Protein AF-U9TL03-F1 (afdb_monomer_lite)

Organism: Rhizophagus irregularis (strain DAOM 181602 / DAOM 197198 / MUCL 43194) (NCBI:txid747089)

Foldseek 3Di:
DPPDPCRVPPPDDPDQDADPPPRHGAPDDPDDLVVQLVVVVVCLVPDDPVDPVVSVQQNVQSNPPPDPVRGDDDDDPVVVVVVVVVVVCVVVVHDDDDDPPPPPLVVVLVVQCPPPDPVSRDDPVVVCVSVVVVVVVVVVVVPPDDPPPDDD

Sequence (152 aa):
MEEDYCQKNKFIPRELKTCPEYGKPRISFGWCKDCETNSMKENFLYWTSENKEIDELIRYTQLNAPQTCDYLEWIPFEKFEMVKYIAKSICNDEKLEIPEDTPKFYAELMQQCWDDDPEKRPNASYLNKKLGEWITLICEVEESISCRRTRF

InterPro domains:
  IPR001245 Serine-threonine/tyrosine-protein kinase, catalytic domain [PF07714] (76-131)
  IPR011009 Protein kinase-like domain superfamily [SSF56112] (76-138)

pLDDT: mean 77.6, std 17.8, range [28.67, 96.12]

Secondary structure (DSSP, 8-state):
-PPPHHHHS----SS-PBPTTT-PBPSBTTB-HHHHHHHHHHHTTT---S-HHHHHHHHHHHHH-SSTTSS-----GGG-HHHHHHHHHHHTTPPPPPPTTS-HHHHHHHHHHT-SSGGGSPPHHHHHHHHHHHHHHHHHH-TTS-------

Radius of gyration: 19.36 Å; chains: 1; bounding box: 45×45×42 Å

Structure (mmCIF, N/CA/C/O backbone):
data_AF-U9TL03-F1
#
_entry.id   AF-U9TL03-F1
#
loop_
_atom_site.group_PDB
_atom_site.id
_atom_site.type_symbol
_atom_site.label_atom_id
_atom_site.label_alt_id
_atom_site.label_comp_id
_atom_site.label_asym_id
_atom_site.label_entity_id
_atom_site.label_seq_id
_atom_site.pdbx_PDB_ins_code
_atom_site.Cartn_x
_atom_site.Cartn_y
_atom_site.Cartn_z
_atom_site.occupancy
_atom_site.B_iso_or_equiv
_atom_site.auth_seq_id
_atom_site.auth_comp_id
_atom_site.auth_asym_id
_atom_site.auth_atom_id
_atom_site.pdbx_PDB_model_num
ATOM 1 N N . MET A 1 1 ? 15.734 7.155 16.227 1.00 33.59 1 MET A N 1
ATOM 2 C CA . MET A 1 1 ? 14.312 6.852 15.973 1.00 33.59 1 MET A CA 1
ATOM 3 C C . MET A 1 1 ? 13.817 7.914 15.022 1.00 33.59 1 MET A C 1
ATOM 5 O O . MET A 1 1 ? 13.711 9.063 15.424 1.00 33.59 1 MET A O 1
ATOM 9 N N . GLU A 1 2 ? 13.674 7.568 13.748 1.00 38.91 2 GLU A N 1
ATOM 10 C CA . GLU A 1 2 ? 13.132 8.488 12.749 1.00 38.91 2 GLU A CA 1
ATOM 11 C C . GLU A 1 2 ? 11.624 8.594 12.978 1.00 38.91 2 GLU A C 1
ATOM 13 O O . GLU A 1 2 ? 10.912 7.598 12.917 1.00 38.91 2 GLU A O 1
ATOM 18 N N . GLU A 1 3 ? 11.152 9.788 13.332 1.00 36.12 3 GLU A N 1
ATOM 19 C CA . GLU A 1 3 ? 9.723 10.072 13.477 1.00 36.12 3 GLU A CA 1
ATOM 20 C C . GLU A 1 3 ? 8.998 9.810 12.153 1.00 36.12 3 GLU A C 1
ATOM 22 O O . GLU A 1 3 ? 9.387 10.363 11.113 1.00 36.12 3 GLU A O 1
ATOM 27 N N . ASP A 1 4 ? 7.956 8.985 12.240 1.00 45.75 4 ASP A N 1
ATOM 28 C CA . ASP A 1 4 ? 7.110 8.514 11.149 1.00 45.75 4 ASP A CA 1
ATOM 29 C C . ASP A 1 4 ? 6.480 9.688 10.370 1.00 45.75 4 ASP A C 1
ATOM 31 O O . ASP A 1 4 ? 6.054 10.696 10.943 1.00 45.75 4 ASP A O 1
ATOM 35 N N . TYR A 1 5 ? 6.429 9.579 9.043 1.00 48.28 5 TYR A N 1
ATOM 36 C CA . TYR A 1 5 ? 5.933 10.621 8.135 1.00 48.28 5 TYR A CA 1
ATOM 37 C C . TYR A 1 5 ? 4.471 11.000 8.442 1.00 48.28 5 TYR A C 1
ATOM 39 O O . TYR A 1 5 ? 4.110 12.180 8.394 1.00 48.28 5 TYR A O 1
ATOM 47 N N . CYS A 1 6 ? 3.659 10.029 8.877 1.00 48.94 6 CYS A N 1
ATOM 48 C CA . CYS A 1 6 ? 2.291 10.252 9.358 1.00 48.94 6 CYS A CA 1
ATOM 49 C C . CYS A 1 6 ? 2.228 11.091 10.650 1.00 48.94 6 CYS A C 1
ATOM 51 O O . CYS A 1 6 ? 1.244 11.789 10.887 1.00 48.94 6 CYS A O 1
ATOM 53 N N . GLN A 1 7 ? 3.275 11.066 11.482 1.00 51.44 7 GLN A N 1
ATOM 54 C CA . GLN A 1 7 ? 3.362 11.872 12.707 1.00 51.44 7 GLN A CA 1
ATOM 55 C C . GLN A 1 7 ? 3.882 13.291 12.450 1.00 51.44 7 GLN A C 1
ATOM 57 O O . GLN A 1 7 ? 3.529 14.206 13.198 1.00 51.44 7 GLN A O 1
ATOM 62 N N . LYS A 1 8 ? 4.705 13.481 11.410 1.00 44.44 8 LYS A N 1
ATOM 63 C CA . LYS A 1 8 ? 5.228 14.797 11.000 1.00 44.44 8 LYS A CA 1
ATOM 64 C C . LYS A 1 8 ? 4.194 15.631 10.250 1.00 44.44 8 LYS A C 1
ATOM 66 O O . LYS A 1 8 ? 4.098 16.829 10.493 1.00 44.44 8 LYS A O 1
ATOM 71 N N . ASN A 1 9 ? 3.359 14.998 9.429 1.00 45.75 9 ASN A N 1
ATOM 72 C CA . ASN A 1 9 ? 2.250 15.651 8.734 1.00 45.75 9 ASN A CA 1
ATOM 73 C C . ASN A 1 9 ? 0.940 15.507 9.516 1.00 45.75 9 ASN A C 1
ATOM 75 O O . ASN A 1 9 ? -0.065 15.022 8.995 1.00 45.75 9 ASN A O 1
ATOM 79 N N . LYS A 1 10 ? 0.945 15.939 10.786 1.00 49.53 10 LYS A N 1
ATOM 80 C CA . LYS A 1 10 ? -0.277 16.106 11.586 1.00 49.53 10 LYS A CA 1
ATOM 81 C C . LYS A 1 10 ? -1.133 17.210 10.972 1.00 49.53 10 LYS A C 1
ATOM 83 O O . LYS A 1 10 ? -1.111 18.357 11.411 1.00 49.53 10 LYS A O 1
ATOM 88 N N . PHE A 1 11 ? -1.906 16.862 9.953 1.00 46.28 11 PHE A N 1
ATOM 89 C CA . PHE A 1 11 ? -3.003 17.699 9.512 1.00 46.28 11 PHE A CA 1
ATOM 90 C C . PHE A 1 11 ? -4.069 17.653 10.606 1.00 46.28 11 PHE A C 1
ATOM 92 O O . PHE A 1 11 ? -4.789 16.667 10.732 1.00 46.28 11 PHE A O 1
ATOM 99 N N . ILE A 1 12 ? -4.127 18.695 11.434 1.00 50.53 12 ILE A N 1
ATOM 100 C CA . ILE A 1 12 ? -5.218 18.912 12.384 1.00 50.53 12 ILE A CA 1
ATOM 101 C C . ILE A 1 12 ? -6.291 19.684 11.608 1.00 50.53 12 ILE A C 1
ATOM 103 O O . ILE A 1 12 ? -6.093 20.871 11.333 1.00 50.53 12 ILE A O 1
ATOM 107 N N . PRO A 1 13 ? -7.410 19.054 11.203 1.00 50.31 13 PRO A N 1
ATOM 108 C CA . PRO A 1 13 ? -8.487 19.780 10.547 1.00 50.31 13 PRO A CA 1
ATOM 109 C C . PRO A 1 13 ? -8.994 20.876 11.490 1.00 50.31 13 PRO A C 1
ATOM 111 O O . PRO A 1 13 ? -9.203 20.611 12.674 1.00 50.31 13 PRO A O 1
ATOM 114 N N . ARG A 1 14 ? -9.232 22.093 10.974 1.00 51.00 14 ARG A N 1
ATOM 115 C CA . ARG A 1 14 ? -9.781 23.211 11.775 1.00 51.00 14 ARG A CA 1
ATOM 116 C C . ARG A 1 14 ? -11.115 22.857 12.446 1.00 51.00 14 ARG A C 1
ATOM 118 O O . ARG A 1 14 ? -11.435 23.431 13.479 1.00 51.00 14 ARG A O 1
ATOM 125 N N . GLU A 1 15 ? -11.851 21.893 11.889 1.00 53.62 15 GLU A N 1
ATOM 126 C CA . GLU A 1 15 ? -13.082 21.343 12.456 1.00 53.62 15 GLU A CA 1
ATOM 127 C C . GLU A 1 15 ? -13.095 19.810 12.330 1.00 53.62 15 GLU A C 1
ATOM 129 O O . GLU A 1 15 ? -13.145 19.252 11.228 1.00 53.62 15 GLU A O 1
ATOM 134 N N . LEU A 1 16 ? -13.070 19.105 13.464 1.00 57.69 16 LEU A N 1
ATOM 135 C CA . LEU A 1 16 ? -13.296 17.661 13.499 1.00 57.69 16 LEU A CA 1
ATOM 136 C C . LEU A 1 16 ? -14.798 17.414 13.349 1.00 57.69 16 LEU A C 1
ATOM 138 O O . LEU A 1 16 ? -15.565 17.589 14.295 1.00 57.69 16 LEU A O 1
ATOM 142 N N . LYS A 1 17 ? -15.234 17.008 12.152 1.00 67.25 17 LYS A N 1
ATOM 143 C CA . LYS A 1 17 ? -16.625 16.580 11.947 1.00 67.25 17 LYS A CA 1
ATOM 144 C C . LYS A 1 17 ? -16.949 15.439 12.910 1.00 67.25 17 LYS A C 1
ATOM 146 O O . LYS A 1 17 ? -16.168 14.495 13.049 1.00 67.25 17 LYS A O 1
ATOM 151 N N . THR A 1 18 ? -18.104 15.514 13.559 1.00 78.69 18 THR A N 1
ATOM 152 C CA . THR A 1 18 ? -18.609 14.423 14.392 1.00 78.69 18 THR A CA 1
ATOM 153 C C . THR A 1 18 ? -18.968 13.220 13.524 1.00 78.69 18 THR A C 1
ATOM 155 O O . THR A 1 18 ? -19.353 13.340 12.357 1.00 78.69 18 THR A O 1
ATOM 158 N N . CYS A 1 19 ? -18.793 12.027 14.080 1.00 77.88 19 CYS A N 1
ATOM 159 C CA . CYS A 1 19 ? -19.247 10.801 13.454 1.00 77.88 19 CYS A CA 1
ATOM 160 C C . CYS A 1 19 ? -20.789 10.745 13.470 1.00 77.88 19 CYS A C 1
ATOM 162 O O . CYS A 1 19 ? -21.357 10.850 14.555 1.00 77.88 19 CYS A O 1
ATOM 164 N N . PRO A 1 20 ? -21.470 10.541 12.324 1.00 76.44 20 PRO A N 1
ATOM 165 C CA . PRO A 1 20 ? -22.930 10.440 12.280 1.00 76.44 20 PRO A CA 1
ATOM 166 C C . PRO A 1 20 ? -23.504 9.270 13.088 1.00 76.44 20 PRO A C 1
ATOM 168 O O . PRO A 1 20 ? -24.611 9.382 13.597 1.00 76.44 20 PRO A O 1
ATOM 171 N N . GLU A 1 21 ? -22.761 8.166 13.218 1.00 79.88 21 GLU A N 1
ATOM 172 C CA . GLU A 1 21 ? -23.230 6.963 13.921 1.00 79.88 21 GLU A CA 1
ATOM 173 C C . GLU A 1 21 ? -23.078 7.068 15.442 1.00 79.88 21 GLU A C 1
ATOM 175 O O . GLU A 1 21 ? -23.997 6.739 16.185 1.00 79.88 21 GLU A O 1
ATOM 180 N N . TYR A 1 22 ? -21.920 7.540 15.914 1.00 80.00 22 TYR A N 1
ATOM 181 C CA . TYR A 1 22 ? -21.566 7.506 17.341 1.00 80.00 22 TYR A CA 1
ATOM 182 C C . TYR A 1 22 ? -21.493 8.888 18.001 1.00 80.00 22 TYR A C 1
ATOM 184 O O . TYR A 1 22 ? -21.230 8.980 19.197 1.00 80.00 22 TYR A O 1
ATOM 192 N N . GLY A 1 23 ? -21.640 9.979 17.243 1.00 76.00 23 GLY A N 1
ATOM 193 C CA . GLY A 1 23 ? -21.584 11.357 17.750 1.00 76.00 23 GLY A CA 1
ATOM 194 C C . GLY A 1 23 ? -20.209 11.825 18.248 1.00 76.00 23 GLY A C 1
ATOM 195 O O . GLY A 1 23 ? -20.057 12.986 18.621 1.00 76.00 23 GLY A O 1
ATOM 196 N N . LYS A 1 24 ? -19.189 10.958 18.248 1.00 76.94 24 LYS A N 1
ATOM 197 C CA . LYS A 1 24 ? -17.828 11.280 18.704 1.00 76.94 24 LYS A CA 1
ATOM 198 C C . LYS A 1 24 ? -17.050 12.091 17.656 1.00 76.94 24 LYS A C 1
ATOM 200 O O . LYS A 1 24 ? -17.292 11.905 16.458 1.00 76.94 24 LYS A O 1
ATOM 205 N N . PRO A 1 25 ? -16.091 12.945 18.061 1.00 70.06 25 PRO A N 1
ATOM 206 C CA . PRO A 1 25 ? -15.184 13.603 17.125 1.00 70.06 25 PRO A CA 1
ATOM 207 C C . PRO A 1 25 ? -14.408 12.567 16.308 1.00 70.06 25 PRO A C 1
ATOM 209 O O . PRO A 1 25 ? -13.906 11.582 16.854 1.00 70.06 25 PRO A O 1
ATOM 212 N N . ARG A 1 26 ? -14.314 12.777 14.995 1.00 69.44 26 ARG A N 1
ATOM 213 C CA . ARG A 1 26 ? -13.413 11.997 14.138 1.00 69.44 26 ARG A CA 1
ATOM 214 C C . ARG A 1 26 ? -11.962 12.336 14.474 1.00 69.44 26 ARG A C 1
ATOM 216 O O . ARG A 1 26 ? -11.687 13.459 14.876 1.00 69.44 26 ARG A O 1
ATOM 223 N N . ILE A 1 27 ? -11.053 11.373 14.331 1.00 65.81 27 ILE A N 1
ATOM 224 C CA . ILE A 1 27 ? -9.623 11.555 14.663 1.00 65.81 27 ILE A CA 1
ATOM 225 C C . ILE A 1 27 ? -8.852 12.121 13.454 1.00 65.81 27 ILE A C 1
ATOM 227 O O . ILE A 1 27 ? -7.869 12.832 13.627 1.00 65.81 27 ILE A O 1
ATOM 231 N N . SER A 1 28 ? -9.338 11.882 12.232 1.00 64.88 28 SER A N 1
ATOM 232 C CA . SER A 1 28 ? -8.813 12.454 10.983 1.00 64.88 28 SER A CA 1
ATOM 233 C C . SER A 1 28 ? -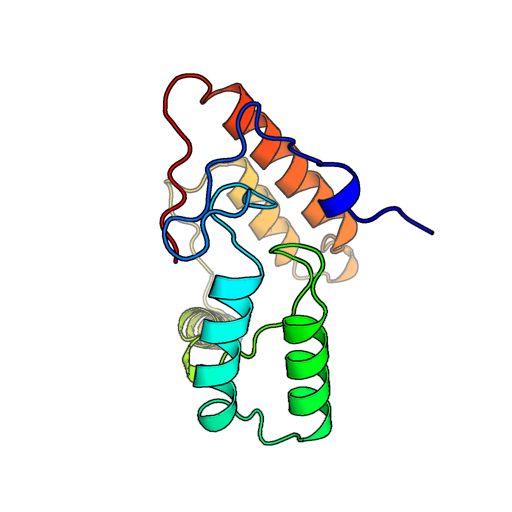9.951 12.747 9.990 1.00 64.88 28 SER A C 1
ATOM 235 O O . SER A 1 28 ? -11.127 12.491 10.281 1.00 64.88 28 SER A O 1
ATOM 237 N N . PHE A 1 29 ? -9.640 13.326 8.820 1.00 63.44 29 PHE A N 1
ATOM 238 C CA . PHE A 1 29 ? -10.652 13.695 7.824 1.00 63.44 29 PHE A CA 1
ATOM 239 C C . PHE A 1 29 ? -11.425 12.462 7.331 1.00 63.44 29 PHE A C 1
ATOM 241 O O . PHE A 1 29 ? -10.948 11.694 6.504 1.00 63.44 29 PHE A O 1
ATOM 248 N N . GLY A 1 30 ? -12.644 12.284 7.842 1.00 65.25 30 GLY A N 1
ATOM 249 C CA . GLY A 1 30 ? -13.541 11.211 7.412 1.00 65.25 30 GLY A CA 1
ATOM 250 C C . GLY A 1 30 ? -13.493 9.927 8.240 1.00 65.25 30 GLY A C 1
ATOM 251 O O . GLY A 1 30 ? -14.364 9.091 8.033 1.00 65.25 30 GLY A O 1
ATOM 252 N N . TRP A 1 31 ? -12.582 9.787 9.209 1.00 73.38 31 TRP A N 1
ATOM 253 C CA . TRP A 1 31 ? -12.392 8.517 9.918 1.00 73.38 31 TRP A CA 1
ATOM 254 C C . TRP A 1 31 ? -12.866 8.518 11.369 1.00 73.38 31 TRP A C 1
ATOM 256 O O . TRP A 1 31 ? -12.533 9.399 12.168 1.00 73.38 31 TRP A O 1
ATOM 266 N N . CYS A 1 32 ? -13.616 7.476 11.723 1.00 80.62 32 CYS A N 1
ATOM 267 C CA . CYS A 1 32 ? -14.026 7.172 13.084 1.00 80.62 32 CYS A CA 1
ATOM 268 C C . CYS A 1 32 ? -13.483 5.795 13.462 1.00 80.62 32 CYS A C 1
ATOM 270 O O . CYS A 1 32 ? -13.832 4.807 12.819 1.00 80.62 32 CYS A O 1
ATOM 272 N N . LYS A 1 33 ? -12.676 5.739 14.529 1.00 80.94 33 LYS A N 1
ATOM 273 C CA . LYS A 1 33 ? -12.079 4.493 15.023 1.00 80.94 33 LYS A CA 1
ATOM 274 C C . LYS A 1 33 ? -13.119 3.401 15.251 1.00 80.94 33 LYS A C 1
ATOM 276 O O . LYS A 1 33 ? -12.909 2.272 14.825 1.00 80.94 33 LYS A O 1
ATOM 281 N N . ASP A 1 34 ? -14.236 3.748 15.886 1.00 83.62 34 ASP A N 1
ATOM 282 C CA . ASP A 1 34 ? -15.289 2.788 16.219 1.00 83.62 34 ASP A CA 1
ATOM 283 C C . ASP A 1 34 ? -15.975 2.242 14.953 1.00 83.62 34 ASP A C 1
ATOM 285 O O . ASP A 1 34 ? -16.108 1.027 14.818 1.00 83.62 34 ASP A O 1
ATOM 289 N N . CYS A 1 35 ? -16.337 3.109 13.994 1.00 84.88 35 CYS A N 1
ATOM 290 C CA . CYS A 1 35 ? -16.920 2.688 12.711 1.00 84.88 35 CYS A CA 1
ATOM 291 C C . CYS A 1 35 ? -15.985 1.749 11.946 1.00 84.88 35 CYS A C 1
ATOM 293 O O . CYS A 1 35 ? -16.402 0.677 11.513 1.00 84.88 35 CYS A O 1
ATOM 295 N N . GLU A 1 36 ? -14.716 2.138 11.797 1.00 84.25 36 GLU A N 1
ATOM 296 C CA . GLU A 1 36 ? -13.762 1.357 11.011 1.00 84.25 36 GLU A CA 1
ATOM 297 C C . GLU A 1 36 ? -13.459 0.019 11.686 1.00 84.25 36 GLU A C 1
ATOM 299 O O . GLU A 1 36 ? -13.505 -1.020 11.039 1.00 84.25 36 GLU A O 1
ATOM 304 N N . THR A 1 37 ? -13.249 0.020 13.007 1.00 86.50 37 THR A N 1
ATOM 305 C CA . THR A 1 37 ? -13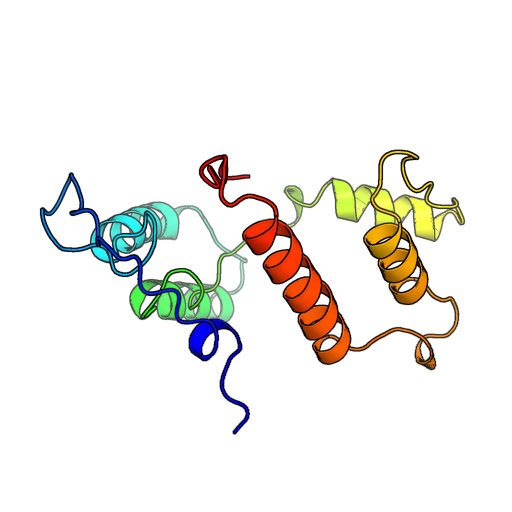.008 -1.208 13.778 1.00 86.50 37 THR A CA 1
ATOM 306 C C . THR A 1 37 ? -14.180 -2.182 13.654 1.00 86.50 37 THR A C 1
ATOM 308 O O . THR A 1 37 ? -13.970 -3.390 13.549 1.00 86.50 37 THR A O 1
ATOM 311 N N . ASN A 1 38 ? -15.419 -1.682 13.674 1.00 87.88 38 ASN A N 1
ATOM 312 C CA . ASN A 1 38 ? -16.602 -2.524 13.508 1.00 87.88 38 ASN A CA 1
ATOM 313 C C . ASN A 1 38 ? -16.685 -3.095 12.084 1.00 87.88 38 ASN A C 1
ATOM 315 O O . ASN A 1 38 ? -16.830 -4.306 11.941 1.00 87.88 38 ASN A O 1
ATOM 319 N N . SER A 1 39 ? -16.462 -2.267 11.058 1.00 85.62 39 SER A N 1
ATOM 320 C CA . SER A 1 39 ? -16.367 -2.713 9.658 1.00 85.62 39 SER A CA 1
ATOM 321 C C . SER A 1 39 ? -15.264 -3.762 9.453 1.00 85.62 39 SER A C 1
ATOM 323 O O . SER A 1 39 ? -15.441 -4.744 8.736 1.00 85.62 39 SER A O 1
ATOM 325 N N . MET A 1 40 ? -14.107 -3.595 10.097 1.00 87.50 40 MET A N 1
ATOM 326 C CA . MET A 1 40 ? -13.006 -4.559 10.040 1.00 87.50 40 MET A CA 1
ATOM 327 C C . MET A 1 40 ? -13.404 -5.898 10.661 1.00 87.50 40 MET A C 1
ATOM 329 O O . MET A 1 40 ? -13.214 -6.939 10.036 1.00 87.50 40 MET A O 1
ATOM 333 N N . LYS A 1 41 ? -14.013 -5.882 11.855 1.00 88.19 41 LYS A N 1
ATOM 334 C CA . LYS A 1 41 ? -14.455 -7.100 12.554 1.00 88.19 41 LYS A CA 1
ATOM 335 C C . LYS A 1 41 ? -15.437 -7.932 11.735 1.00 88.19 41 LYS A C 1
ATOM 337 O O . LYS A 1 41 ? -15.342 -9.156 11.768 1.00 88.19 41 LYS A O 1
ATOM 342 N N . GLU A 1 42 ? -16.344 -7.294 10.996 1.00 87.44 42 GLU A N 1
ATOM 343 C CA . GLU A 1 42 ? -17.266 -7.990 10.086 1.00 87.44 42 GLU A CA 1
ATOM 344 C C . GLU A 1 42 ? -16.521 -8.760 8.985 1.00 87.44 42 GLU A C 1
ATOM 346 O O . GLU A 1 42 ? -16.962 -9.830 8.567 1.00 87.44 42 GLU A O 1
ATOM 351 N N . ASN A 1 43 ? -15.352 -8.266 8.571 1.00 83.19 43 ASN A N 1
ATOM 352 C CA . ASN A 1 43 ? -14.532 -8.866 7.523 1.00 83.19 43 ASN A CA 1
ATOM 353 C C . ASN A 1 43 ? -13.536 -9.929 8.021 1.00 83.19 43 ASN A C 1
ATOM 355 O O . ASN A 1 43 ? -13.005 -10.682 7.205 1.00 83.19 43 ASN A O 1
ATOM 359 N N . PHE A 1 44 ? -13.322 -10.066 9.338 1.00 86.62 44 PHE A N 1
ATOM 360 C CA . PHE A 1 44 ? -12.367 -11.039 9.906 1.00 86.62 44 PHE A CA 1
ATOM 361 C C . PHE A 1 44 ? -12.716 -12.498 9.604 1.00 86.62 44 PHE A C 1
ATOM 363 O O . PHE A 1 44 ? -11.854 -13.365 9.711 1.00 86.62 44 PHE A O 1
ATOM 370 N N . LEU A 1 45 ? -13.975 -12.783 9.267 1.00 80.62 45 LEU A N 1
ATOM 371 C CA . LEU A 1 45 ? -14.426 -14.124 8.897 1.00 80.62 45 LEU A CA 1
ATOM 372 C C . LEU A 1 45 ? -14.195 -14.446 7.414 1.00 80.62 45 LEU A C 1
ATOM 374 O O . LEU A 1 45 ? -14.207 -15.619 7.051 1.00 80.62 45 LEU A O 1
ATOM 378 N N . TYR A 1 46 ? -14.021 -13.428 6.564 1.00 79.88 46 TYR A N 1
ATOM 379 C CA . TYR A 1 46 ? -14.006 -13.585 5.106 1.00 79.88 46 TYR A CA 1
ATOM 380 C C . TYR A 1 46 ? -12.614 -13.478 4.490 1.00 79.88 46 TYR A C 1
ATOM 382 O O . TYR A 1 46 ? -12.391 -14.033 3.416 1.00 79.88 46 TYR A O 1
ATOM 390 N N . TRP A 1 47 ? -11.675 -12.790 5.141 1.00 75.75 47 TRP A N 1
ATOM 391 C CA . TRP A 1 47 ? -10.288 -12.762 4.687 1.00 75.75 47 TRP A CA 1
ATOM 392 C C . TRP A 1 47 ? -9.448 -13.747 5.508 1.00 75.75 47 TRP A C 1
ATOM 394 O O . TRP A 1 47 ? -9.428 -13.715 6.737 1.00 75.75 47 TRP A O 1
ATOM 404 N N . THR A 1 48 ? -8.695 -14.586 4.797 1.00 82.44 48 THR A N 1
ATOM 405 C CA . THR A 1 48 ? -7.518 -15.278 5.327 1.00 82.44 48 THR A CA 1
ATOM 406 C C . THR A 1 48 ? -6.401 -15.238 4.290 1.00 82.44 48 THR A C 1
ATOM 408 O O . THR A 1 48 ? -6.653 -15.312 3.088 1.00 82.44 48 THR A O 1
ATOM 411 N N . SER A 1 49 ? -5.169 -15.081 4.762 1.00 86.94 49 SER A N 1
ATOM 412 C CA . SER A 1 49 ? -3.952 -15.249 3.962 1.00 86.94 49 SER A CA 1
ATOM 413 C C . SER A 1 49 ? -3.508 -16.707 3.843 1.00 86.94 49 SER A C 1
ATOM 415 O O . SER A 1 49 ? -2.441 -16.979 3.301 1.00 86.94 49 SER A O 1
ATOM 417 N N . GLU A 1 50 ? -4.275 -17.633 4.430 1.00 90.06 50 GLU A N 1
ATOM 418 C CA . GLU A 1 50 ? -3.872 -19.013 4.730 1.00 90.06 50 GLU A CA 1
ATOM 419 C C . GLU A 1 50 ? -2.686 -19.111 5.711 1.00 90.06 50 GLU A C 1
ATOM 421 O O . GLU A 1 50 ? -2.254 -20.206 6.074 1.00 90.06 50 GLU A O 1
ATOM 426 N N . ASN A 1 51 ? -2.205 -17.975 6.227 1.00 92.56 51 ASN A N 1
ATOM 427 C CA . ASN A 1 51 ? -1.178 -17.891 7.248 1.00 92.56 51 ASN A CA 1
ATOM 428 C C . ASN A 1 51 ? -1.758 -17.260 8.521 1.00 92.56 51 ASN A C 1
ATOM 430 O O . ASN A 1 51 ? -1.991 -16.054 8.611 1.00 92.56 51 ASN A O 1
ATOM 434 N N . LYS A 1 52 ? -1.952 -18.095 9.545 1.00 92.75 52 LYS A N 1
ATOM 435 C CA . LYS A 1 52 ? -2.558 -17.675 10.816 1.00 92.75 52 LYS A CA 1
ATOM 436 C C . LYS A 1 52 ? -1.765 -16.582 11.528 1.00 92.75 52 LYS A C 1
ATOM 438 O O . LYS A 1 52 ? -2.383 -15.707 12.122 1.00 92.75 52 LYS A O 1
ATOM 443 N N . GLU A 1 53 ? -0.435 -16.617 11.463 1.00 94.94 53 GLU A N 1
ATOM 444 C CA . GLU A 1 53 ? 0.417 -15.618 12.120 1.00 94.94 53 GLU A CA 1
ATOM 445 C C . GLU A 1 53 ? 0.255 -14.247 11.458 1.00 94.94 53 GLU A C 1
ATOM 447 O O . GLU A 1 53 ? 0.110 -13.232 12.140 1.00 94.94 53 GLU A O 1
ATOM 452 N N . ILE A 1 54 ? 0.198 -14.221 10.123 1.00 92.75 54 ILE A N 1
ATOM 453 C CA . ILE A 1 54 ? -0.069 -13.000 9.355 1.00 92.75 54 ILE A CA 1
ATOM 454 C C . ILE A 1 54 ? -1.486 -12.493 9.648 1.00 92.75 54 ILE A C 1
ATOM 456 O O . ILE A 1 54 ? -1.668 -11.316 9.954 1.00 92.75 54 ILE A O 1
ATOM 460 N N . ASP A 1 55 ? -2.488 -13.373 9.628 1.00 91.94 55 ASP A N 1
ATOM 461 C CA . ASP A 1 55 ? -3.878 -12.997 9.905 1.00 91.94 55 ASP A CA 1
ATOM 462 C C . ASP A 1 55 ? -4.066 -12.467 11.340 1.00 91.94 55 ASP A C 1
ATOM 464 O O . ASP A 1 55 ? -4.858 -11.554 11.581 1.00 91.94 55 ASP A O 1
ATOM 468 N N . GLU A 1 56 ? -3.355 -13.023 12.324 1.00 93.94 56 GLU A N 1
ATOM 469 C CA . GLU A 1 56 ? -3.321 -12.503 13.697 1.00 93.94 56 GLU A CA 1
ATOM 470 C C . GLU A 1 56 ? -2.647 -11.134 13.780 1.00 93.94 56 GLU A C 1
ATOM 472 O O . GLU A 1 56 ? -3.205 -10.226 14.403 1.00 93.94 56 GLU A O 1
ATOM 477 N N . LEU A 1 57 ? -1.504 -10.955 13.114 1.00 94.00 57 LEU A N 1
ATOM 478 C CA . LEU A 1 57 ? -0.790 -9.680 13.079 1.00 94.00 57 LEU A CA 1
ATOM 479 C C . LEU A 1 57 ? -1.659 -8.566 12.490 1.00 94.00 57 LEU A C 1
ATOM 481 O O . LEU A 1 57 ? -1.802 -7.502 13.094 1.00 94.00 57 LEU A O 1
ATOM 485 N N . ILE A 1 58 ? -2.267 -8.798 11.329 1.00 92.44 58 ILE A N 1
ATOM 486 C CA . ILE A 1 58 ? -3.074 -7.773 10.666 1.00 92.44 58 ILE A CA 1
ATOM 487 C C . ILE A 1 58 ? -4.293 -7.421 11.539 1.00 92.44 58 ILE A C 1
ATOM 489 O O . ILE A 1 58 ? -4.512 -6.236 11.806 1.00 92.44 58 ILE A O 1
ATOM 493 N N . ARG A 1 59 ? -5.015 -8.414 12.090 1.00 92.19 59 ARG A N 1
ATOM 494 C CA . ARG A 1 59 ? -6.125 -8.170 13.038 1.00 92.19 59 ARG A CA 1
ATOM 495 C C . ARG A 1 59 ? -5.677 -7.354 14.246 1.00 92.19 59 ARG A C 1
ATOM 497 O O . ARG A 1 59 ? -6.370 -6.421 14.653 1.00 92.19 59 ARG A O 1
ATOM 504 N N . TYR A 1 60 ? -4.515 -7.676 14.812 1.00 93.50 60 TYR A N 1
ATOM 505 C CA . TYR A 1 60 ? -3.948 -6.922 15.924 1.00 93.50 60 TYR A CA 1
ATOM 506 C C . TYR A 1 60 ? -3.724 -5.453 15.548 1.00 93.50 60 TYR A C 1
ATOM 508 O O . TYR A 1 60 ? -4.144 -4.571 16.300 1.00 93.50 60 TYR A O 1
ATOM 516 N N . THR A 1 61 ? -3.122 -5.170 14.387 1.00 93.00 61 THR A N 1
ATOM 517 C CA . THR A 1 61 ? -2.885 -3.781 13.955 1.00 93.00 61 THR A CA 1
ATOM 518 C C . THR A 1 61 ? -4.192 -3.012 13.749 1.00 93.00 61 THR A C 1
ATOM 520 O O . THR A 1 61 ? -4.329 -1.900 14.248 1.00 93.00 61 THR A O 1
ATOM 523 N N . GLN A 1 62 ? -5.196 -3.631 13.126 1.00 90.19 62 GLN A N 1
ATOM 524 C CA . GLN A 1 62 ? -6.510 -3.032 12.871 1.00 90.19 62 GLN A CA 1
ATOM 525 C C . GLN A 1 62 ? -7.268 -2.668 14.153 1.00 90.19 62 GLN A C 1
ATOM 527 O O . GLN A 1 62 ? -7.828 -1.578 14.255 1.00 90.19 62 GLN A O 1
ATOM 532 N N . LEU A 1 63 ? -7.238 -3.537 15.170 1.00 90.69 63 LEU A N 1
ATOM 533 C CA . LEU A 1 63 ? -7.891 -3.277 16.459 1.00 90.69 63 LEU A CA 1
ATOM 534 C C . LEU A 1 63 ? -7.174 -2.199 17.290 1.00 90.69 63 LEU A C 1
ATOM 536 O O . LEU A 1 63 ? -7.810 -1.491 18.077 1.00 90.69 63 LEU A O 1
ATOM 540 N N . ASN A 1 64 ? -5.853 -2.078 17.136 1.00 90.25 64 ASN A N 1
ATOM 541 C CA . ASN A 1 64 ? -5.021 -1.210 17.972 1.00 90.25 64 ASN A CA 1
ATOM 542 C C . ASN A 1 64 ? -4.612 0.104 17.297 1.00 90.25 64 ASN A C 1
ATOM 544 O O . ASN A 1 64 ? -4.031 0.958 17.966 1.00 90.25 64 ASN A O 1
ATOM 548 N N . ALA A 1 65 ? -4.969 0.310 16.028 1.00 85.31 65 ALA A N 1
ATOM 549 C CA . ALA A 1 65 ? -4.617 1.497 15.260 1.00 85.31 65 ALA A CA 1
ATOM 550 C C . ALA A 1 65 ? -4.983 2.801 16.000 1.00 85.31 65 ALA A C 1
ATOM 552 O O . ALA A 1 65 ? -6.145 2.990 16.406 1.00 85.31 65 ALA A O 1
ATOM 553 N N . PRO A 1 66 ? -4.020 3.714 16.211 1.00 79.56 66 PRO A N 1
ATOM 554 C CA . PRO A 1 66 ? -4.321 5.048 16.708 1.00 79.56 66 PRO A CA 1
ATOM 555 C C . PRO A 1 66 ? -4.907 5.954 15.617 1.00 79.56 66 PRO A C 1
ATOM 557 O O . PRO A 1 66 ? -5.712 6.828 15.945 1.00 79.56 66 PRO A O 1
ATOM 560 N N . GLN A 1 67 ? -4.553 5.741 14.344 1.00 73.25 67 GLN A N 1
ATOM 561 C CA . GLN A 1 67 ? -5.028 6.536 13.208 1.00 73.25 67 GLN A CA 1
ATOM 562 C C . GLN A 1 67 ? -5.330 5.680 11.968 1.00 73.25 67 GLN A C 1
ATOM 564 O O . GLN A 1 67 ? -5.080 4.478 11.927 1.00 73.25 67 GLN A O 1
ATOM 569 N N . THR A 1 68 ? -5.848 6.337 10.925 1.00 73.50 68 THR A N 1
ATOM 570 C CA . THR A 1 68 ? -6.237 5.739 9.635 1.00 73.50 68 THR A CA 1
ATOM 571 C C . THR A 1 68 ? -5.139 4.992 8.901 1.00 73.50 68 THR A C 1
ATOM 573 O O . THR A 1 68 ? -5.456 4.142 8.082 1.00 73.50 68 THR A O 1
ATOM 576 N N . CYS A 1 69 ? -3.879 5.355 9.125 1.00 75.25 69 CYS A N 1
ATOM 577 C CA . CYS A 1 69 ? -2.744 4.839 8.363 1.00 75.25 69 CYS A CA 1
ATOM 578 C C . CYS A 1 69 ? -1.924 3.813 9.156 1.00 75.25 69 CYS A C 1
ATOM 580 O O . CYS A 1 69 ? -0.902 3.347 8.667 1.00 75.25 69 CYS A O 1
ATOM 582 N N . ASP A 1 70 ? -2.358 3.479 10.375 1.00 83.31 70 ASP A N 1
ATOM 583 C CA . ASP A 1 70 ? -1.556 2.726 11.343 1.00 83.31 70 ASP A CA 1
ATOM 584 C C . ASP A 1 70 ? -1.982 1.250 11.448 1.00 83.31 70 ASP A C 1
ATOM 586 O O . ASP A 1 70 ? -1.686 0.578 12.438 1.00 83.31 70 ASP A O 1
ATOM 590 N N . TYR A 1 71 ? -2.712 0.740 10.454 1.00 87.75 71 TYR A N 1
ATOM 591 C CA . TYR A 1 71 ? -3.095 -0.665 10.373 1.00 87.75 71 TYR A CA 1
ATOM 592 C C . TYR A 1 71 ? -2.784 -1.269 9.013 1.00 87.75 71 TYR A C 1
ATOM 594 O O . TYR A 1 71 ? -2.742 -0.583 7.995 1.00 87.75 71 TYR A O 1
ATOM 602 N N . LEU A 1 72 ? -2.587 -2.584 9.015 1.00 89.56 72 LEU A N 1
ATOM 603 C CA . LEU A 1 72 ? -2.387 -3.369 7.808 1.00 89.56 72 LEU A CA 1
ATOM 604 C C . LEU A 1 72 ? -3.734 -3.844 7.254 1.00 89.56 72 LEU A C 1
ATOM 606 O O . LEU A 1 72 ? -4.695 -4.048 7.998 1.00 89.56 72 LEU A O 1
ATOM 610 N N . GLU A 1 73 ? -3.790 -4.070 5.947 1.00 86.69 73 GLU A N 1
ATOM 611 C CA . GLU A 1 73 ? -4.919 -4.700 5.265 1.00 86.69 73 GLU A CA 1
ATOM 612 C C . GLU A 1 73 ? -4.406 -5.863 4.419 1.00 86.69 73 GLU A C 1
ATOM 614 O O . GLU A 1 73 ? -3.357 -5.767 3.778 1.00 86.69 73 GLU A O 1
ATOM 619 N N . TRP A 1 74 ? -5.149 -6.968 4.419 1.00 88.06 74 TRP A N 1
ATOM 620 C CA . TRP A 1 74 ? -4.889 -8.055 3.492 1.00 88.06 74 TRP A CA 1
ATOM 621 C C . TRP A 1 74 ? -5.570 -7.792 2.154 1.00 88.06 74 TRP A C 1
ATOM 623 O O . TRP A 1 74 ? -6.789 -7.635 2.077 1.00 88.06 74 TRP A O 1
ATOM 633 N N . ILE A 1 75 ? -4.781 -7.819 1.087 1.00 86.94 75 ILE A N 1
ATOM 634 C CA . ILE A 1 75 ? -5.270 -7.679 -0.280 1.00 86.94 75 ILE A CA 1
ATOM 635 C C . ILE A 1 75 ? -4.967 -8.995 -1.006 1.00 86.94 75 ILE A C 1
ATOM 637 O O . ILE A 1 75 ? -3.792 -9.333 -1.158 1.00 86.94 75 ILE A O 1
ATOM 641 N N . PRO A 1 76 ? -5.990 -9.751 -1.451 1.00 87.44 76 PRO A N 1
ATOM 642 C CA . PRO A 1 76 ? -5.784 -10.972 -2.224 1.00 87.44 76 PRO A CA 1
ATOM 643 C C . PRO A 1 76 ? -4.958 -10.710 -3.483 1.00 87.44 76 PRO A C 1
ATOM 645 O O . PRO A 1 76 ? -5.144 -9.681 -4.143 1.00 87.44 76 PRO A O 1
ATOM 648 N N . PHE A 1 77 ? -4.082 -11.651 -3.845 1.00 86.00 77 PHE A N 1
ATOM 649 C CA . PHE A 1 77 ? -3.195 -11.491 -5.000 1.00 86.00 77 PHE A CA 1
ATOM 650 C C . PHE A 1 77 ? -3.978 -11.277 -6.312 1.00 86.00 77 PHE A C 1
ATOM 652 O O . PHE A 1 77 ? -3.537 -10.587 -7.231 1.00 86.00 77 PHE A O 1
ATOM 659 N N . GLU A 1 78 ? -5.195 -11.812 -6.377 1.00 87.75 78 GLU A N 1
ATOM 660 C CA . GLU A 1 78 ? -6.142 -11.689 -7.481 1.00 87.75 78 GLU A CA 1
ATOM 661 C C . GLU A 1 78 ? -6.565 -10.249 -7.755 1.00 87.75 78 GLU A C 1
ATOM 663 O O . GLU A 1 78 ? -6.902 -9.924 -8.886 1.00 87.75 78 GLU A O 1
ATOM 668 N N . LYS A 1 79 ? -6.507 -9.359 -6.761 1.00 90.38 79 LYS A N 1
ATOM 669 C CA . LYS A 1 79 ? -6.830 -7.942 -6.970 1.00 90.38 79 LYS A CA 1
ATOM 670 C C . LYS A 1 79 ? -5.710 -7.170 -7.668 1.00 90.38 79 LYS A C 1
ATOM 672 O O . LYS A 1 79 ? -5.945 -6.068 -8.154 1.00 90.38 79 LYS A O 1
ATOM 677 N N . PHE A 1 80 ? -4.507 -7.735 -7.766 1.00 90.19 80 PHE A N 1
ATOM 678 C CA . PHE A 1 80 ? -3.354 -7.082 -8.384 1.00 90.19 80 PHE A CA 1
ATOM 679 C C . PHE A 1 80 ? -3.236 -7.389 -9.885 1.00 90.19 80 PHE A C 1
ATOM 681 O O . PHE A 1 80 ? -2.141 -7.639 -10.388 1.00 90.19 80 PHE A O 1
ATOM 688 N N . GLU A 1 81 ? -4.347 -7.354 -10.626 1.00 90.38 81 GLU A N 1
ATOM 689 C CA . GLU A 1 81 ? -4.361 -7.660 -12.067 1.00 90.38 81 GLU A CA 1
ATOM 690 C C . GLU A 1 81 ? -3.392 -6.785 -12.871 1.00 90.38 81 GLU A C 1
ATOM 692 O O . GLU A 1 81 ? -2.672 -7.284 -13.734 1.00 90.38 81 GLU A O 1
ATOM 697 N N . MET A 1 82 ? -3.277 -5.500 -12.523 1.00 86.81 82 MET A N 1
ATOM 698 C CA . MET A 1 82 ? -2.303 -4.608 -13.156 1.00 86.81 82 MET A CA 1
ATOM 699 C C . MET A 1 82 ? -0.854 -5.041 -12.886 1.00 86.81 82 MET A C 1
ATOM 701 O O . MET A 1 82 ? -0.025 -4.993 -13.788 1.00 86.81 82 MET A O 1
ATOM 705 N N . VAL A 1 83 ? -0.543 -5.522 -11.678 1.00 88.19 83 VAL A N 1
ATOM 706 C CA . VAL A 1 83 ? 0.802 -6.026 -11.343 1.00 88.19 83 VAL A CA 1
ATOM 707 C C . VAL A 1 83 ? 1.098 -7.306 -12.116 1.00 88.19 83 VAL A C 1
ATOM 709 O O . VAL A 1 83 ? 2.183 -7.438 -12.675 1.00 88.19 83 VAL A O 1
ATOM 712 N N . LYS A 1 84 ? 0.132 -8.231 -12.196 1.00 89.50 84 LYS A N 1
ATOM 713 C CA . LYS A 1 84 ? 0.266 -9.461 -12.991 1.00 89.50 84 LYS A CA 1
ATOM 714 C C . LYS A 1 84 ? 0.509 -9.146 -14.466 1.00 89.50 84 LYS A C 1
ATOM 716 O O . LYS A 1 84 ? 1.384 -9.752 -15.080 1.00 89.50 84 LYS A O 1
ATOM 721 N N . TYR A 1 85 ? -0.248 -8.194 -15.016 1.00 89.00 85 TYR A N 1
ATOM 722 C CA . TYR A 1 85 ? -0.088 -7.722 -16.388 1.00 89.00 85 TYR A CA 1
ATOM 723 C C . TYR A 1 85 ? 1.314 -7.149 -16.619 1.00 89.00 85 TYR A C 1
ATOM 725 O O . TYR A 1 85 ? 2.026 -7.626 -17.498 1.00 89.00 85 TYR A O 1
ATOM 733 N N . ILE A 1 86 ? 1.746 -6.207 -15.773 1.00 86.44 86 ILE A N 1
ATOM 734 C CA . ILE A 1 86 ? 3.067 -5.572 -15.876 1.00 86.44 86 ILE A CA 1
ATOM 735 C C . ILE A 1 86 ? 4.187 -6.611 -15.771 1.00 86.44 86 ILE A C 1
ATOM 737 O O . ILE A 1 86 ? 5.094 -6.613 -16.598 1.00 86.44 86 ILE A O 1
ATOM 741 N N . ALA A 1 87 ? 4.121 -7.519 -14.793 1.00 87.75 87 ALA A N 1
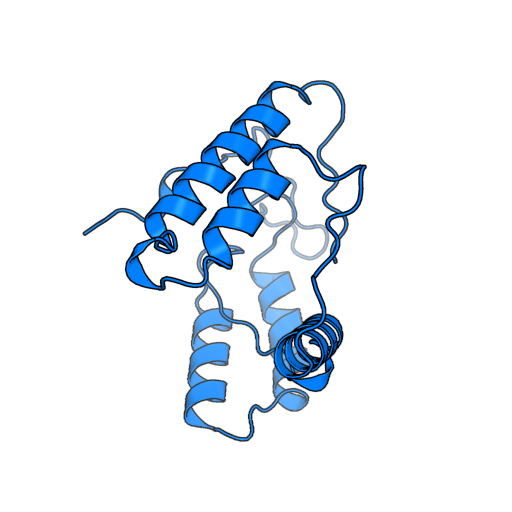ATOM 742 C CA . ALA A 1 87 ? 5.130 -8.561 -14.615 1.00 87.75 87 ALA A CA 1
ATOM 743 C C . ALA A 1 87 ? 5.246 -9.454 -15.858 1.00 87.75 87 ALA A C 1
ATOM 745 O O . ALA A 1 87 ? 6.352 -9.752 -16.303 1.00 87.75 87 ALA A O 1
ATOM 746 N N . LYS A 1 88 ? 4.109 -9.834 -16.454 1.00 90.19 88 LYS A N 1
ATOM 747 C CA . LYS A 1 88 ? 4.081 -10.619 -17.690 1.00 90.19 88 LYS A CA 1
ATOM 748 C C . LYS A 1 88 ? 4.707 -9.862 -18.864 1.00 90.19 88 LYS A C 1
ATOM 750 O O . LYS A 1 88 ? 5.509 -10.454 -19.578 1.00 90.19 88 LYS A O 1
ATOM 755 N N . SER A 1 89 ? 4.368 -8.587 -19.048 1.00 88.06 89 SER A N 1
ATOM 756 C CA . SER A 1 89 ? 4.948 -7.745 -20.102 1.00 88.06 89 SER A CA 1
ATOM 757 C C . SER A 1 89 ? 6.463 -7.596 -19.946 1.00 88.06 89 SER A C 1
ATOM 759 O O . SER A 1 89 ? 7.195 -7.816 -20.907 1.00 88.06 89 SER A O 1
ATOM 761 N N . ILE A 1 90 ? 6.953 -7.341 -18.727 1.00 85.75 90 ILE A N 1
ATOM 762 C CA . ILE A 1 90 ? 8.396 -7.251 -18.445 1.00 85.75 90 ILE A CA 1
ATOM 763 C C . ILE A 1 90 ? 9.104 -8.572 -18.773 1.00 85.75 90 ILE A C 1
ATOM 765 O O . ILE A 1 90 ? 10.145 -8.561 -19.417 1.00 85.75 90 ILE A O 1
ATOM 769 N N . CYS A 1 91 ? 8.539 -9.718 -18.377 1.00 87.81 91 CYS A N 1
ATOM 770 C CA . CYS A 1 91 ? 9.119 -11.029 -18.696 1.00 87.81 91 CYS A CA 1
ATOM 771 C C . CYS A 1 91 ? 9.140 -11.353 -20.198 1.00 87.81 91 CYS A C 1
ATOM 773 O O . CYS A 1 91 ? 9.868 -12.256 -20.603 1.00 87.81 91 CYS A O 1
ATOM 775 N N . ASN A 1 92 ? 8.342 -10.649 -21.001 1.00 90.31 92 ASN A N 1
ATOM 776 C CA . ASN A 1 92 ? 8.307 -10.773 -22.456 1.00 90.31 92 ASN A CA 1
ATOM 777 C C . ASN A 1 92 ? 9.149 -9.692 -23.163 1.00 90.31 92 ASN A C 1
ATOM 779 O O . ASN A 1 92 ? 9.017 -9.535 -24.376 1.00 90.31 92 ASN A O 1
ATOM 783 N N . ASP A 1 93 ? 9.969 -8.935 -22.423 1.00 83.31 93 ASP A N 1
ATOM 784 C CA . ASP A 1 93 ? 10.756 -7.796 -22.918 1.00 83.31 93 ASP A CA 1
ATOM 785 C C . ASP A 1 93 ? 9.899 -6.700 -23.592 1.00 83.31 93 ASP A C 1
ATOM 787 O O . ASP A 1 93 ? 10.362 -5.945 -24.452 1.00 83.31 93 ASP A O 1
ATOM 791 N N . GLU A 1 94 ? 8.625 -6.588 -23.202 1.00 85.94 94 GLU A N 1
ATOM 792 C CA . GLU A 1 94 ? 7.737 -5.532 -23.680 1.00 85.94 94 GLU A CA 1
ATOM 793 C C . GLU A 1 94 ? 8.051 -4.219 -22.955 1.00 85.94 94 GLU A C 1
ATOM 795 O O . GLU A 1 94 ? 8.085 -4.139 -21.724 1.00 85.94 94 GLU A O 1
ATOM 800 N N . LYS A 1 95 ? 8.249 -3.148 -23.728 1.00 76.69 95 LYS A N 1
ATOM 801 C CA . LYS A 1 95 ? 8.482 -1.816 -23.173 1.00 76.69 95 LYS A CA 1
ATOM 802 C C . LYS A 1 95 ? 7.181 -1.253 -22.602 1.00 76.69 95 LYS A C 1
ATOM 804 O O . LYS A 1 95 ? 6.200 -1.104 -23.324 1.00 76.69 95 LYS A O 1
ATOM 809 N N . LEU A 1 96 ? 7.199 -0.875 -21.327 1.00 80.56 96 LEU A N 1
ATOM 810 C CA . LEU A 1 96 ? 6.091 -0.156 -20.703 1.00 80.56 96 LEU A CA 1
ATOM 811 C C . LEU A 1 96 ? 5.991 1.256 -21.298 1.00 80.56 96 LEU A C 1
ATOM 813 O O . LEU A 1 96 ? 6.930 2.051 -21.203 1.00 80.56 96 LEU A O 1
ATOM 817 N N . GLU A 1 97 ? 4.857 1.570 -21.919 1.00 83.31 97 GLU A N 1
ATOM 818 C CA . GLU A 1 97 ? 4.557 2.922 -22.389 1.00 83.31 97 GLU A CA 1
ATOM 819 C C . GLU A 1 97 ? 3.983 3.756 -21.240 1.00 83.31 97 GLU A C 1
ATOM 821 O O . GLU A 1 97 ? 3.041 3.347 -20.562 1.00 83.31 97 GLU A O 1
ATOM 826 N N . ILE A 1 98 ? 4.564 4.935 -21.012 1.00 85.31 98 ILE A N 1
ATOM 827 C CA . ILE A 1 98 ? 4.017 5.913 -20.070 1.00 85.31 98 ILE A CA 1
ATOM 828 C C . ILE A 1 98 ? 2.967 6.742 -20.820 1.00 85.31 98 ILE A C 1
ATOM 830 O O . ILE A 1 98 ? 3.320 7.327 -21.848 1.00 85.31 98 ILE A O 1
ATOM 834 N N . PRO A 1 99 ? 1.715 6.830 -20.330 1.00 89.44 99 PRO A N 1
ATOM 835 C CA . PRO A 1 99 ? 0.690 7.679 -20.933 1.00 89.44 99 PRO A CA 1
ATOM 836 C C . PRO A 1 99 ? 1.151 9.137 -21.075 1.00 89.44 99 PRO A C 1
ATOM 838 O O . PRO A 1 99 ? 1.771 9.677 -20.158 1.00 89.44 99 PRO A O 1
ATOM 841 N N . GLU A 1 100 ? 0.845 9.780 -22.206 1.00 89.31 100 GLU A N 1
ATOM 842 C CA . GLU A 1 100 ? 1.281 11.156 -22.515 1.00 89.31 100 GLU A CA 1
ATOM 843 C C . GLU A 1 100 ? 0.776 12.188 -21.490 1.00 89.31 100 GLU A C 1
ATOM 845 O O . GLU A 1 100 ? 1.439 13.188 -21.220 1.00 89.31 100 GLU A O 1
ATOM 850 N N . ASP A 1 101 ? -0.370 11.918 -20.867 1.00 90.88 101 ASP A N 1
ATOM 851 C CA . ASP A 1 101 ? -0.978 12.733 -19.816 1.00 90.88 101 ASP A CA 1
ATOM 852 C C . ASP A 1 101 ? -0.343 12.532 -18.428 1.00 90.88 101 ASP A C 1
ATOM 854 O O . ASP A 1 101 ? -0.687 13.241 -17.479 1.00 90.88 101 ASP A O 1
ATOM 858 N N . THR A 1 102 ? 0.617 11.610 -18.293 1.00 87.62 102 THR A N 1
ATOM 859 C CA . THR A 1 102 ? 1.336 11.391 -17.035 1.00 87.62 102 THR A CA 1
ATOM 860 C C . THR A 1 102 ? 2.156 12.633 -16.680 1.00 87.62 102 THR A C 1
ATOM 862 O O . THR A 1 102 ? 3.018 13.045 -17.463 1.00 87.62 102 THR A O 1
ATOM 865 N N . PRO A 1 103 ? 1.978 13.221 -15.479 1.00 90.38 103 PRO A N 1
ATOM 866 C CA . PRO A 1 103 ? 2.789 14.348 -15.044 1.00 90.38 103 PRO A CA 1
ATOM 867 C C . PRO A 1 103 ? 4.280 14.040 -15.173 1.00 90.38 103 PRO A C 1
ATOM 869 O O . PRO A 1 103 ? 4.759 13.022 -14.671 1.00 90.38 103 PRO A O 1
ATOM 872 N N . LYS A 1 104 ? 5.025 14.953 -15.803 1.00 89.75 104 LYS A N 1
ATOM 873 C CA . LYS A 1 104 ? 6.448 14.773 -16.130 1.00 89.75 104 LYS A CA 1
ATOM 874 C C . LYS A 1 104 ? 7.284 14.271 -14.947 1.00 89.75 104 LYS A C 1
ATOM 876 O O . LYS A 1 104 ? 8.067 13.343 -15.100 1.00 89.75 104 LYS A O 1
ATOM 881 N N . PHE A 1 105 ? 7.071 14.841 -13.763 1.00 88.56 105 PHE A N 1
ATOM 882 C CA . PHE A 1 105 ? 7.750 14.418 -12.536 1.00 88.56 105 PHE A CA 1
ATOM 883 C C . PHE A 1 105 ? 7.497 12.942 -12.189 1.00 88.56 105 PHE A C 1
ATOM 885 O O . PHE A 1 105 ? 8.421 12.227 -11.809 1.00 88.56 105 PHE A O 1
ATOM 892 N N . TYR A 1 106 ? 6.253 12.477 -12.330 1.00 88.12 106 TYR A N 1
ATOM 893 C CA . TYR A 1 106 ? 5.897 11.089 -12.056 1.00 88.12 106 TYR A CA 1
ATOM 894 C C . TYR A 1 106 ? 6.510 10.154 -13.101 1.00 88.12 106 TYR A C 1
ATOM 896 O O . TYR A 1 106 ? 7.097 9.143 -12.732 1.00 88.12 106 TYR A O 1
ATOM 904 N N . ALA A 1 107 ? 6.478 10.537 -14.382 1.00 90.25 107 ALA A N 1
ATOM 905 C CA . ALA A 1 107 ? 7.123 9.786 -15.458 1.00 90.25 107 ALA A CA 1
ATOM 906 C C . ALA A 1 107 ? 8.642 9.630 -15.238 1.00 90.25 107 ALA A C 1
ATOM 908 O O . ALA A 1 107 ? 9.178 8.534 -15.379 1.00 90.25 107 ALA A O 1
ATOM 909 N N . GLU A 1 108 ? 9.333 10.703 -14.842 1.00 91.81 108 GLU A N 1
ATOM 910 C CA . GLU A 1 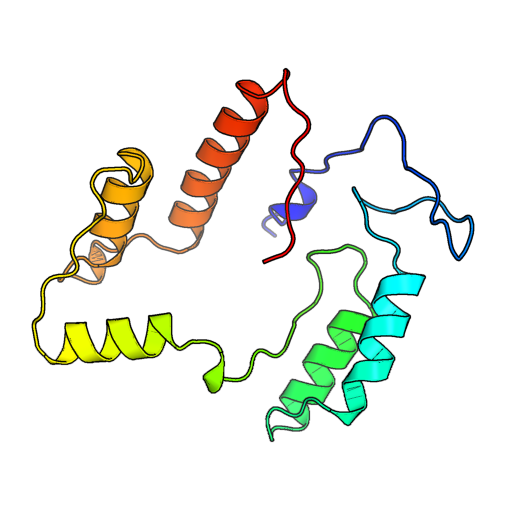108 ? 10.768 10.678 -14.520 1.00 91.81 108 GLU A CA 1
ATOM 911 C C . GLU A 1 108 ? 11.079 9.804 -13.295 1.00 91.81 108 GLU A C 1
ATOM 913 O O . GLU A 1 108 ? 12.101 9.116 -13.268 1.00 91.81 108 GLU A O 1
ATOM 918 N N . LEU A 1 109 ? 10.210 9.815 -12.279 1.00 92.62 109 LEU A N 1
ATOM 919 C CA . LEU A 1 109 ? 10.372 8.988 -11.083 1.00 92.62 109 LEU A CA 1
ATOM 920 C C . LEU A 1 109 ? 10.130 7.504 -11.384 1.00 92.62 109 LEU A C 1
ATOM 922 O O . LEU A 1 109 ? 10.931 6.665 -10.978 1.00 92.62 109 LEU A O 1
ATOM 926 N N . MET A 1 110 ? 9.073 7.184 -12.141 1.00 89.69 110 MET A N 1
ATOM 927 C CA . MET A 1 110 ? 8.801 5.827 -12.630 1.00 89.69 110 MET A CA 1
ATOM 928 C C . MET A 1 110 ? 9.991 5.281 -13.417 1.00 89.69 110 MET A C 1
ATOM 930 O O . MET A 1 110 ? 10.394 4.141 -13.198 1.00 89.69 110 MET A O 1
ATOM 934 N N . GLN A 1 111 ? 10.592 6.114 -14.274 1.00 90.25 111 GLN A N 1
ATOM 935 C CA . GLN A 1 111 ? 11.751 5.713 -15.063 1.00 90.25 111 GLN A CA 1
ATOM 936 C C . GLN A 1 111 ? 12.971 5.345 -14.218 1.00 90.25 111 GLN A C 1
ATOM 938 O O . GLN A 1 111 ? 13.664 4.382 -14.528 1.00 90.25 111 GLN A O 1
ATOM 943 N N . GLN A 1 112 ? 13.207 6.065 -13.122 1.00 92.88 112 GLN A N 1
ATOM 944 C CA . GLN A 1 112 ? 14.277 5.733 -12.177 1.00 92.88 112 GLN A CA 1
ATOM 945 C C . GLN A 1 112 ? 14.000 4.424 -11.425 1.00 92.88 112 GLN A C 1
ATOM 947 O O . GLN A 1 112 ? 14.926 3.680 -11.108 1.00 92.88 112 GLN A O 1
ATOM 952 N N . CYS A 1 113 ? 12.734 4.123 -11.124 1.00 92.00 113 CYS A N 1
ATOM 953 C CA . CYS A 1 113 ? 12.360 2.905 -10.404 1.00 92.00 113 CYS A CA 1
ATOM 954 C C . CYS A 1 113 ? 12.633 1.619 -11.192 1.00 92.00 113 CYS A C 1
ATOM 956 O O . CYS A 1 113 ? 12.878 0.583 -10.572 1.00 92.00 113 CYS A O 1
ATOM 958 N N . TRP A 1 114 ? 12.587 1.672 -12.522 1.00 86.56 114 TRP A N 1
ATOM 959 C CA . TRP A 1 114 ? 12.789 0.509 -13.386 1.00 86.56 114 TRP A CA 1
ATOM 960 C C . TRP A 1 114 ? 14.132 0.517 -14.127 1.00 86.56 114 TRP A C 1
ATOM 962 O O . TRP A 1 114 ? 14.245 -0.121 -15.167 1.00 86.56 114 TRP A O 1
ATOM 972 N N . ASP A 1 115 ? 15.142 1.238 -13.623 1.00 90.81 115 ASP A N 1
ATOM 973 C CA . ASP A 1 115 ? 16.494 1.195 -14.198 1.00 90.81 115 ASP A CA 1
ATOM 974 C C . ASP A 1 115 ? 17.016 -0.255 -14.220 1.00 90.81 115 ASP A C 1
ATOM 976 O O . ASP A 1 115 ? 16.826 -1.015 -13.259 1.00 90.81 115 ASP A O 1
ATOM 980 N N . ASP A 1 116 ? 17.654 -0.650 -15.321 1.00 87.44 116 ASP A N 1
ATOM 981 C CA . ASP A 1 116 ? 18.226 -1.990 -15.481 1.00 87.44 116 ASP A CA 1
ATOM 982 C C . ASP A 1 116 ? 19.280 -2.279 -14.404 1.00 87.44 116 ASP A C 1
ATOM 984 O O . ASP A 1 116 ? 19.407 -3.417 -13.952 1.00 87.44 116 ASP A O 1
ATOM 988 N N . ASP A 1 117 ? 19.997 -1.241 -13.961 1.00 92.81 117 ASP A N 1
ATOM 989 C CA . ASP A 1 117 ? 20.965 -1.293 -12.872 1.00 92.81 117 ASP A CA 1
ATOM 990 C C . ASP A 1 117 ? 20.262 -1.094 -11.512 1.00 92.81 117 ASP A C 1
ATOM 992 O O . ASP A 1 117 ? 19.803 0.014 -11.202 1.00 92.81 117 ASP A O 1
ATOM 996 N N . PRO A 1 118 ? 20.184 -2.130 -10.652 1.00 93.19 118 PRO A N 1
ATOM 997 C CA . PRO A 1 118 ? 19.529 -2.032 -9.351 1.00 93.19 118 PRO A CA 1
ATOM 998 C C . PRO A 1 118 ? 20.125 -0.959 -8.436 1.00 93.19 118 PRO A C 1
ATOM 1000 O O . PRO A 1 118 ? 19.394 -0.396 -7.624 1.00 93.19 118 PRO A O 1
ATOM 1003 N N . GLU A 1 119 ? 21.415 -0.642 -8.583 1.00 94.62 119 GLU A N 1
ATOM 1004 C CA . GLU A 1 119 ? 22.102 0.355 -7.752 1.00 94.62 119 GLU A CA 1
ATOM 1005 C C . GLU A 1 119 ? 21.687 1.791 -8.095 1.00 94.62 119 GLU A C 1
ATOM 1007 O O . GLU A 1 119 ? 21.835 2.703 -7.279 1.00 94.62 119 GLU A O 1
ATOM 1012 N N . LYS A 1 120 ? 21.135 2.011 -9.295 1.00 94.06 120 LYS A N 1
ATOM 1013 C CA . LYS A 1 120 ? 20.589 3.313 -9.703 1.00 94.06 120 LYS A CA 1
ATOM 1014 C C . LYS A 1 120 ? 19.146 3.511 -9.267 1.00 94.06 120 LYS A C 1
ATOM 1016 O O . LYS A 1 120 ? 18.654 4.642 -9.302 1.00 94.06 120 LYS A O 1
ATOM 1021 N N . ARG A 1 121 ? 18.462 2.442 -8.851 1.00 96.12 121 ARG A N 1
ATOM 1022 C CA . ARG A 1 121 ? 17.071 2.533 -8.413 1.00 96.12 121 ARG A CA 1
ATOM 1023 C C . ARG A 1 121 ? 16.996 3.298 -7.091 1.00 96.12 121 ARG A C 1
ATOM 1025 O O . ARG A 1 121 ? 17.776 3.046 -6.170 1.00 96.12 121 ARG A O 1
ATOM 1032 N N . PRO A 1 122 ? 16.039 4.223 -6.948 1.00 96.06 122 PRO A N 1
ATOM 1033 C CA . PRO A 1 122 ? 15.859 4.948 -5.705 1.00 96.06 122 PRO A CA 1
ATOM 1034 C C . PRO A 1 122 ? 15.399 4.010 -4.588 1.00 96.06 122 PRO A C 1
ATOM 1036 O O . PRO A 1 122 ? 14.589 3.106 -4.793 1.00 96.06 122 PRO A O 1
ATOM 1039 N N . ASN A 1 123 ? 15.856 4.278 -3.367 1.00 95.12 123 ASN A N 1
ATOM 1040 C CA . ASN A 1 123 ? 15.335 3.595 -2.189 1.00 95.12 123 ASN A CA 1
ATOM 1041 C C . ASN A 1 123 ? 13.969 4.164 -1.760 1.00 95.12 123 ASN A C 1
ATOM 1043 O O . ASN A 1 123 ? 13.577 5.276 -2.128 1.00 95.12 123 ASN A O 1
ATOM 1047 N N . ALA A 1 124 ? 13.259 3.411 -0.918 1.00 92.38 124 ALA A N 1
ATOM 1048 C CA . ALA A 1 124 ? 11.931 3.786 -0.434 1.00 92.38 124 ALA A CA 1
ATOM 1049 C C . ALA A 1 124 ? 11.902 5.149 0.289 1.00 92.38 124 ALA A C 1
ATOM 1051 O O . ALA A 1 124 ? 10.926 5.886 0.166 1.00 92.38 124 ALA A O 1
ATOM 1052 N N . SER A 1 125 ? 12.975 5.516 1.000 1.00 92.62 125 SER A N 1
ATOM 1053 C CA . SER A 1 125 ? 13.072 6.807 1.696 1.00 92.62 125 SER A CA 1
ATOM 1054 C C . SER A 1 125 ? 13.114 7.980 0.710 1.00 92.62 125 SER A C 1
ATOM 1056 O O . SER A 1 125 ? 12.380 8.960 0.868 1.00 92.62 125 SER A O 1
ATOM 1058 N N . TYR A 1 126 ? 13.894 7.852 -0.368 1.00 92.06 126 TYR A N 1
ATOM 1059 C CA . TYR A 1 126 ? 13.933 8.836 -1.450 1.00 92.06 126 TYR A CA 1
ATOM 1060 C C . TYR A 1 126 ? 12.567 8.991 -2.129 1.00 92.06 126 TYR A C 1
ATOM 1062 O O . TYR A 1 126 ? 12.098 10.117 -2.309 1.00 92.06 126 TYR A O 1
ATOM 1070 N N . LEU A 1 127 ? 11.909 7.873 -2.458 1.00 91.38 127 LEU A N 1
ATOM 1071 C CA . LEU A 1 127 ? 10.584 7.881 -3.084 1.00 91.38 127 LEU A CA 1
ATOM 1072 C C . LEU A 1 127 ? 9.543 8.570 -2.202 1.00 91.38 127 LEU A C 1
ATOM 1074 O O . LEU A 1 127 ? 8.823 9.445 -2.679 1.00 91.38 127 LEU A O 1
ATOM 1078 N N . ASN A 1 128 ? 9.502 8.227 -0.913 1.00 87.06 128 ASN A N 1
ATOM 1079 C CA . ASN A 1 128 ? 8.574 8.831 0.039 1.00 87.06 128 ASN A CA 1
ATOM 1080 C C . ASN A 1 128 ? 8.777 10.350 0.127 1.00 87.06 128 ASN A C 1
ATOM 1082 O O . ASN A 1 128 ? 7.823 11.119 0.023 1.00 87.06 128 ASN A O 1
ATOM 1086 N N . LYS A 1 129 ? 10.034 10.803 0.213 1.00 88.31 129 LYS A N 1
ATOM 1087 C CA . LYS A 1 129 ? 10.352 12.234 0.202 1.00 88.31 129 LYS A CA 1
ATOM 1088 C C . LYS A 1 129 ? 9.842 12.919 -1.070 1.00 88.31 129 LYS A C 1
ATOM 1090 O O . LYS A 1 129 ? 9.187 13.952 -0.979 1.00 88.31 129 LYS A O 1
ATOM 1095 N N . LYS A 1 130 ? 10.118 12.339 -2.241 1.00 90.50 130 LYS A N 1
ATOM 1096 C CA . LYS A 1 130 ? 9.744 12.899 -3.548 1.00 90.50 130 LYS A CA 1
ATOM 1097 C C . LYS A 1 130 ? 8.234 12.979 -3.750 1.00 90.50 130 LYS A C 1
ATOM 1099 O O . LYS A 1 130 ? 7.721 14.021 -4.149 1.00 90.50 130 LYS A O 1
ATOM 1104 N N . LEU A 1 131 ? 7.524 11.901 -3.439 1.00 87.62 131 LEU A N 1
ATOM 1105 C CA . LEU A 1 131 ? 6.065 11.860 -3.517 1.00 87.62 131 LEU A CA 1
ATOM 1106 C C . LEU A 1 131 ? 5.426 12.798 -2.489 1.00 87.62 131 LEU A C 1
ATOM 1108 O O . LEU A 1 131 ? 4.454 13.475 -2.806 1.00 87.62 131 LEU A O 1
ATOM 1112 N N . GLY A 1 132 ? 6.000 12.891 -1.288 1.00 83.25 132 GLY A N 1
ATOM 1113 C CA . GLY A 1 132 ? 5.549 13.812 -0.253 1.00 83.25 132 GLY A CA 1
ATOM 1114 C C . GLY A 1 132 ? 5.688 15.281 -0.654 1.00 83.25 132 GLY A C 1
ATOM 1115 O O . GLY A 1 132 ? 4.729 16.031 -0.506 1.00 83.25 132 GLY A O 1
ATOM 1116 N N . GLU A 1 133 ? 6.840 15.680 -1.209 1.00 84.06 133 GLU A N 1
ATOM 1117 C CA . GLU A 1 133 ? 7.055 17.023 -1.780 1.00 84.06 133 GLU A CA 1
ATOM 1118 C C . GLU A 1 133 ? 5.971 17.357 -2.821 1.00 84.06 133 GLU A C 1
ATOM 1120 O O . GLU A 1 133 ? 5.396 18.444 -2.803 1.00 84.06 133 GLU A O 1
ATOM 1125 N N . TRP A 1 134 ? 5.645 16.401 -3.693 1.00 82.00 134 TRP A N 1
ATOM 1126 C CA . TRP A 1 134 ? 4.648 16.586 -4.745 1.00 82.00 134 TRP A CA 1
ATOM 1127 C C . TRP A 1 134 ? 3.212 16.684 -4.218 1.00 82.00 134 TRP A C 1
ATOM 1129 O O . TRP A 1 134 ? 2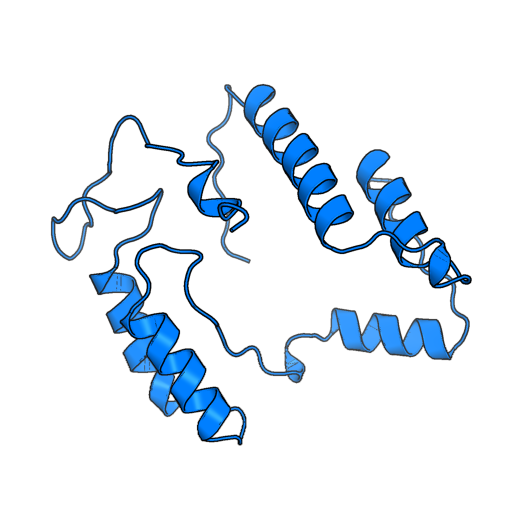.460 17.554 -4.653 1.00 82.00 134 TRP A O 1
ATOM 1139 N N . ILE A 1 135 ? 2.838 15.845 -3.245 1.00 77.81 135 ILE A N 1
ATOM 1140 C CA . ILE A 1 135 ? 1.524 15.916 -2.587 1.00 77.81 135 ILE A CA 1
ATOM 1141 C C . ILE A 1 135 ? 1.337 17.283 -1.925 1.00 77.81 135 ILE A C 1
ATOM 1143 O O . ILE A 1 135 ? 0.275 17.883 -2.083 1.00 77.81 135 ILE A O 1
ATOM 1147 N N . THR A 1 136 ? 2.357 17.793 -1.229 1.00 75.44 136 THR A N 1
ATOM 1148 C CA . THR A 1 136 ? 2.305 19.120 -0.603 1.00 75.44 136 THR A CA 1
ATOM 1149 C C . THR A 1 136 ? 2.083 20.213 -1.647 1.00 75.44 136 THR A C 1
ATOM 1151 O O . THR A 1 136 ? 1.17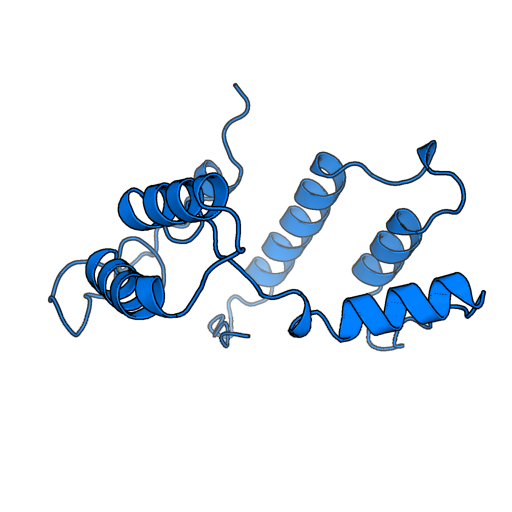7 21.023 -1.481 1.00 75.44 136 THR A O 1
ATOM 1154 N N . LEU A 1 137 ? 2.819 20.179 -2.765 1.00 72.88 137 LEU A N 1
ATOM 1155 C CA . LEU A 1 137 ? 2.658 21.143 -3.859 1.00 72.88 137 LEU A CA 1
ATOM 1156 C C . LEU A 1 137 ? 1.251 21.117 -4.477 1.00 72.88 137 LEU A C 1
ATOM 1158 O O . LEU A 1 137 ? 0.684 22.175 -4.731 1.00 72.88 137 LEU A O 1
ATOM 1162 N N . ILE A 1 138 ? 0.659 19.936 -4.698 1.00 72.44 138 ILE A N 1
ATOM 1163 C CA . ILE A 1 138 ? -0.729 19.832 -5.191 1.00 72.44 138 ILE A CA 1
ATOM 1164 C C . ILE A 1 138 ? -1.700 20.451 -4.182 1.00 72.44 138 ILE A C 1
ATOM 1166 O O . ILE A 1 138 ? -2.566 21.236 -4.562 1.00 72.44 138 ILE A O 1
ATOM 1170 N N . CYS A 1 139 ? -1.535 20.140 -2.894 1.00 62.50 139 CYS A N 1
ATOM 1171 C CA . CYS A 1 139 ? -2.405 20.667 -1.842 1.00 62.50 139 CYS A CA 1
ATOM 1172 C C . CYS A 1 139 ? -2.317 22.197 -1.705 1.00 62.50 139 CYS A C 1
ATOM 1174 O O . CYS A 1 139 ? -3.320 22.826 -1.380 1.00 62.50 139 CYS A O 1
ATOM 1176 N N . GLU A 1 140 ? -1.147 22.793 -1.951 1.00 58.38 140 GLU A N 1
ATOM 1177 C CA . GLU A 1 140 ? -0.933 24.248 -1.909 1.00 58.38 140 GLU A CA 1
ATOM 1178 C C . GLU A 1 140 ? -1.502 24.971 -3.144 1.00 58.38 140 GLU A C 1
ATOM 1180 O O . GLU A 1 140 ? -1.928 26.121 -3.048 1.00 58.38 140 GLU A O 1
ATOM 1185 N N . VAL A 1 141 ? -1.552 24.304 -4.303 1.00 58.06 141 VAL A N 1
ATOM 1186 C CA . VAL A 1 141 ? -2.141 24.853 -5.540 1.00 58.06 141 VAL A CA 1
ATOM 1187 C C . VAL A 1 141 ? -3.676 24.722 -5.547 1.00 58.06 141 VAL A C 1
ATOM 1189 O O . VAL A 1 141 ? -4.369 25.564 -6.120 1.00 58.06 141 VAL A O 1
ATOM 1192 N N . GLU A 1 142 ? -4.227 23.706 -4.875 1.00 51.91 142 GLU A N 1
ATOM 1193 C CA . GLU A 1 142 ? -5.665 23.398 -4.820 1.00 51.91 142 GLU A CA 1
ATOM 1194 C C . GLU A 1 142 ? -6.408 23.977 -3.593 1.00 51.91 142 GLU A C 1
ATOM 1196 O O . GLU A 1 142 ? -7.435 23.440 -3.175 1.00 51.91 142 GLU A O 1
ATOM 1201 N N . GLU A 1 143 ? -6.002 25.126 -3.037 1.00 44.09 143 GLU A N 1
ATOM 1202 C CA . GLU A 1 143 ? -6.806 25.816 -2.001 1.00 44.09 143 GLU A CA 1
ATOM 1203 C C . GLU A 1 143 ? -8.208 26.280 -2.491 1.00 44.09 143 GLU A C 1
ATOM 1205 O O . GLU A 1 143 ? -8.989 26.825 -1.709 1.00 44.09 143 GLU A O 1
ATOM 1210 N N . SER A 1 144 ? -8.588 26.035 -3.756 1.00 40.84 144 SER A N 1
ATOM 1211 C CA . SER A 1 144 ? -9.897 26.416 -4.320 1.00 40.84 144 SER A CA 1
ATOM 1212 C C . SER A 1 144 ? -10.902 25.276 -4.551 1.00 40.84 144 SER A C 1
ATOM 1214 O O . SER A 1 144 ? -12.081 25.569 -4.762 1.00 40.84 144 SER A O 1
ATOM 1216 N N . ILE A 1 145 ? -10.526 23.992 -4.468 1.00 40.56 145 ILE A N 1
ATOM 1217 C CA . ILE A 1 145 ? -11.485 22.881 -4.623 1.00 40.56 145 ILE A CA 1
ATOM 1218 C C . ILE A 1 145 ? -11.188 21.811 -3.576 1.00 40.56 145 ILE A C 1
ATOM 1220 O O . ILE A 1 145 ? -10.111 21.236 -3.533 1.00 40.56 145 ILE A O 1
ATOM 1224 N N . SER A 1 146 ? -12.171 21.538 -2.713 1.00 39.66 146 SER A N 1
ATOM 1225 C CA . SER A 1 146 ? -12.080 20.527 -1.660 1.00 39.66 146 SER A CA 1
ATOM 1226 C C . SER A 1 146 ? -11.489 19.222 -2.198 1.00 39.66 146 SER A C 1
ATOM 1228 O O . SER A 1 146 ? -12.097 18.618 -3.085 1.00 39.66 146 SER A O 1
ATOM 1230 N N . CYS A 1 147 ? -10.381 18.761 -1.618 1.00 36.19 147 CYS A N 1
ATOM 1231 C CA . CYS A 1 147 ? -9.845 17.422 -1.837 1.00 36.19 147 CYS A CA 1
ATOM 1232 C C . CYS A 1 147 ? -10.915 16.380 -1.450 1.00 36.19 147 CYS A C 1
ATOM 1234 O O . CYS A 1 147 ? -11.014 15.935 -0.304 1.00 36.19 147 CYS A O 1
ATOM 1236 N N . ARG A 1 148 ? -11.792 16.020 -2.392 1.00 37.81 148 ARG A N 1
ATOM 1237 C CA . ARG A 1 148 ? -12.642 14.837 -2.288 1.00 37.81 148 ARG A CA 1
ATOM 1238 C C . ARG A 1 148 ? -11.798 13.684 -2.795 1.00 37.81 148 ARG A C 1
ATOM 1240 O O . ARG A 1 148 ? -11.805 13.383 -3.981 1.00 37.81 148 ARG A O 1
ATOM 1247 N N . ARG A 1 149 ? -11.063 13.039 -1.891 1.00 45.72 149 ARG A N 1
ATOM 1248 C CA . ARG A 1 149 ? -10.535 11.705 -2.174 1.00 45.72 149 ARG A CA 1
ATOM 1249 C C . ARG A 1 149 ? -11.716 10.752 -2.320 1.00 45.72 149 ARG A C 1
ATOM 1251 O O . ARG A 1 149 ? -12.368 10.401 -1.338 1.00 45.72 149 ARG A O 1
ATOM 1258 N N . THR A 1 150 ? -12.009 10.374 -3.555 1.00 29.00 150 THR A N 1
ATOM 1259 C CA . THR A 1 150 ? -12.789 9.179 -3.862 1.00 29.00 150 THR A CA 1
ATOM 1260 C C . THR A 1 150 ? -11.961 7.974 -3.419 1.00 29.00 150 THR A C 1
ATOM 1262 O O . THR A 1 150 ? -10.765 7.904 -3.696 1.00 29.00 150 THR A O 1
ATOM 1265 N N . ARG A 1 151 ? -12.588 7.070 -2.668 1.00 28.67 151 ARG A N 1
ATOM 1266 C CA . ARG A 1 151 ? -12.028 5.775 -2.266 1.00 28.67 151 ARG A CA 1
ATOM 1267 C C . ARG A 1 151 ? -11.804 4.970 -3.558 1.00 28.67 151 ARG A C 1
ATOM 1269 O O . ARG A 1 151 ? -12.782 4.750 -4.271 1.00 28.67 151 ARG A O 1
ATOM 1276 N N . PHE A 1 152 ? -10.556 4.639 -3.890 1.00 29.58 152 PHE A N 1
ATOM 1277 C CA . PHE A 1 152 ? -10.263 3.528 -4.802 1.00 29.58 152 PHE A CA 1
ATOM 1278 C C . PHE A 1 152 ? -10.310 2.227 -4.005 1.00 29.58 152 PHE A C 1
ATOM 1280 O O . PHE A 1 152 ? -9.958 2.284 -2.802 1.00 29.58 152 PHE A O 1
#